Protein AF-A0A392QNB7-F1 (afdb_monomer_lite)

pLDDT: mean 87.17, std 13.32, range [35.12, 97.62]

Secondary structure (DSSP, 8-state):
--SSBS---S------TT------SS----S-S--B--HHHHHTT-S-TTB--B---EEEEE---EEEE-TTS-EEEE--EEEESS-----

Organism: NCBI:txid97028

Radius of gyration: 19.06 Å; chains: 1; bounding box: 58×28×48 Å

InterPro domains:
  IPR012340 Nucleic acid-binding, OB-fold [G3DSA:2.40.50.140] (28-91)

Structure (mmCIF, N/CA/C/O backbone):
data_AF-A0A392QNB7-F1
#
_entry.id   AF-A0A392QNB7-F1
#
loop_
_atom_site.group_PDB
_atom_site.id
_atom_site.type_symbol
_atom_site.label_atom_id
_atom_site.label_alt_id
_atom_site.label_comp_id
_atom_site.label_asym_id
_atom_site.label_entity_id
_atom_site.label_seq_id
_atom_site.pdbx_PDB_ins_code
_atom_site.Cartn_x
_atom_site.Cartn_y
_atom_site.Cartn_z
_atom_site.occupancy
_atom_site.B_iso_or_equiv
_atom_site.auth_seq_id
_atom_site.auth_comp_id
_atom_site.auth_asym_id
_atom_site.auth_atom_id
_atom_site.pdbx_PDB_model_num
ATOM 1 N N . GLY A 1 1 ? 14.389 -5.018 3.445 1.00 51.47 1 GLY A N 1
ATOM 2 C CA . GLY A 1 1 ? 13.177 -5.414 2.699 1.00 51.47 1 GLY A CA 1
ATOM 3 C C . GLY A 1 1 ? 12.015 -5.433 3.665 1.00 51.47 1 GLY A C 1
ATOM 4 O O . GLY A 1 1 ? 12.263 -5.688 4.835 1.00 51.47 1 GL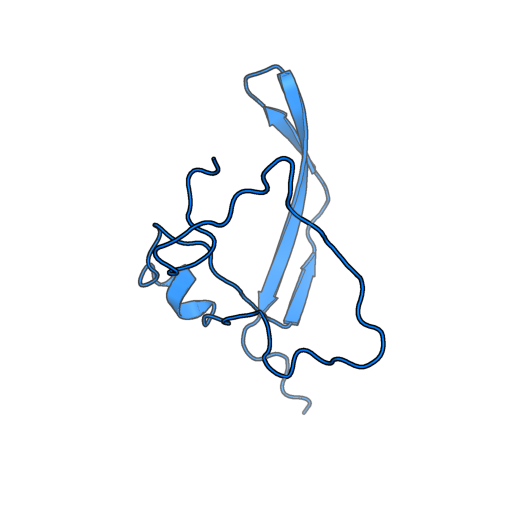Y A O 1
ATOM 5 N N . GLY A 1 2 ? 10.796 -5.124 3.217 1.00 60.72 2 GLY A N 1
ATOM 6 C CA . GLY A 1 2 ? 9.604 -5.324 4.049 1.00 60.72 2 GLY A CA 1
ATOM 7 C C . GLY A 1 2 ? 9.418 -6.807 4.383 1.00 60.72 2 GLY A C 1
ATOM 8 O O . GLY A 1 2 ? 9.872 -7.658 3.618 1.00 60.72 2 GLY A O 1
ATOM 9 N N . ALA A 1 3 ? 8.782 -7.102 5.519 1.00 79.12 3 ALA A N 1
ATOM 10 C CA . ALA A 1 3 ? 8.511 -8.475 5.953 1.00 79.12 3 ALA A CA 1
ATOM 11 C C . ALA A 1 3 ? 7.598 -9.245 4.975 1.00 79.12 3 ALA A C 1
ATOM 13 O O . ALA A 1 3 ? 7.660 -10.467 4.924 1.00 79.12 3 ALA A O 1
ATOM 14 N N . TYR A 1 4 ? 6.817 -8.528 4.159 1.00 82.25 4 TYR A N 1
ATOM 15 C CA . TYR A 1 4 ? 5.811 -9.084 3.252 1.00 82.25 4 TYR A CA 1
ATOM 16 C C . TYR A 1 4 ? 6.123 -8.794 1.780 1.00 82.25 4 TYR A C 1
ATOM 18 O O . TYR A 1 4 ? 6.756 -7.785 1.438 1.00 82.25 4 TYR A O 1
ATOM 26 N N . ARG A 1 5 ? 5.668 -9.676 0.883 1.00 85.50 5 ARG A N 1
ATOM 27 C CA . ARG A 1 5 ? 5.867 -9.546 -0.570 1.00 85.50 5 ARG A CA 1
ATOM 28 C C . ARG A 1 5 ? 4.736 -8.731 -1.205 1.00 85.50 5 ARG A C 1
ATOM 30 O O . ARG A 1 5 ? 3.571 -9.076 -1.084 1.00 85.50 5 ARG A O 1
ATOM 37 N N . THR A 1 6 ? 5.079 -7.687 -1.958 1.00 85.12 6 THR A N 1
ATOM 38 C CA . THR A 1 6 ? 4.106 -6.844 -2.689 1.00 85.12 6 THR A CA 1
ATOM 39 C C . THR A 1 6 ? 3.590 -7.484 -3.982 1.00 85.12 6 THR A C 1
ATOM 41 O O . THR A 1 6 ? 2.601 -7.036 -4.542 1.00 85.12 6 THR A O 1
ATOM 44 N N . THR A 1 7 ? 4.279 -8.502 -4.506 1.00 85.50 7 THR A N 1
ATOM 45 C CA . THR A 1 7 ? 3.907 -9.184 -5.750 1.00 85.50 7 THR A CA 1
ATOM 46 C C . THR A 1 7 ? 4.318 -10.653 -5.711 1.00 85.50 7 THR A C 1
ATOM 48 O O . THR A 1 7 ? 5.340 -11.017 -5.116 1.00 85.50 7 THR A O 1
ATOM 51 N N . ARG A 1 8 ? 3.534 -11.496 -6.393 1.00 87.12 8 ARG A N 1
ATOM 52 C CA . ARG A 1 8 ? 3.844 -12.913 -6.634 1.00 87.12 8 ARG A CA 1
ATOM 53 C C . ARG A 1 8 ? 4.933 -13.115 -7.690 1.00 87.12 8 ARG A C 1
ATOM 55 O O . ARG A 1 8 ? 5.412 -14.233 -7.856 1.00 87.12 8 ARG A O 1
ATOM 62 N N . HIS A 1 9 ? 5.354 -12.053 -8.382 1.00 89.06 9 HIS A N 1
ATOM 63 C CA . HIS A 1 9 ? 6.409 -12.149 -9.383 1.00 89.06 9 HIS A CA 1
ATOM 64 C C . HIS A 1 9 ? 7.705 -12.725 -8.764 1.00 89.06 9 HIS A C 1
ATOM 66 O O . HIS A 1 9 ? 8.119 -12.290 -7.681 1.00 89.06 9 HIS A O 1
ATOM 72 N N . PRO A 1 10 ? 8.355 -13.711 -9.414 1.00 89.44 10 PRO A N 1
ATOM 73 C CA . PRO A 1 10 ? 9.513 -14.403 -8.843 1.00 89.44 10 PRO A CA 1
ATOM 74 C C . PRO A 1 10 ? 10.789 -13.551 -8.837 1.00 89.44 10 PRO A C 1
ATOM 76 O O . PRO A 1 10 ? 11.709 -13.831 -8.073 1.00 89.44 10 PRO A O 1
ATOM 79 N N . TYR A 1 11 ? 10.840 -12.494 -9.653 1.00 90.31 11 TYR A N 1
ATOM 80 C CA . TYR A 1 11 ? 12.011 -11.627 -9.793 1.00 90.31 11 TYR A CA 1
ATOM 81 C C . TYR A 1 11 ? 11.760 -10.213 -9.277 1.00 90.31 11 TYR A C 1
ATOM 83 O O . TYR A 1 11 ? 10.642 -9.699 -9.356 1.00 90.31 11 TYR A O 1
ATOM 91 N N . LYS A 1 12 ? 12.839 -9.569 -8.827 1.00 89.19 12 LYS A N 1
ATOM 92 C CA . LYS A 1 12 ? 12.902 -8.141 -8.501 1.00 89.19 12 LYS A CA 1
ATOM 93 C C . LYS A 1 12 ? 13.909 -7.472 -9.428 1.00 89.19 12 LYS A C 1
ATOM 95 O O . LYS A 1 12 ? 15.009 -7.990 -9.610 1.00 89.19 12 LYS A O 1
ATOM 100 N N . LEU A 1 13 ? 13.538 -6.327 -9.991 1.00 91.56 13 LEU A N 1
ATOM 101 C CA . LEU A 1 13 ? 14.459 -5.493 -10.754 1.00 91.56 13 LEU A CA 1
ATOM 102 C C . LEU A 1 13 ? 15.160 -4.532 -9.795 1.00 91.56 13 LEU A C 1
ATOM 104 O O . LEU A 1 13 ? 14.504 -3.837 -9.025 1.00 91.56 13 LEU A O 1
ATOM 108 N N . ASN A 1 14 ? 16.487 -4.501 -9.855 1.00 93.38 14 ASN A N 1
ATOM 109 C CA . ASN A 1 14 ? 17.302 -3.527 -9.140 1.00 93.38 14 ASN A CA 1
ATOM 110 C C . ASN A 1 14 ? 17.947 -2.611 -10.169 1.00 93.38 14 ASN A C 1
ATOM 112 O O . ASN A 1 14 ? 18.525 -3.097 -11.143 1.00 93.38 14 ASN A O 1
ATOM 116 N N . PHE A 1 15 ? 17.854 -1.303 -9.956 1.00 96.38 15 PHE A N 1
ATOM 117 C CA . PHE A 1 15 ? 18.544 -0.357 -10.821 1.00 96.38 15 PHE A CA 1
ATOM 118 C C . PHE A 1 15 ? 20.051 -0.481 -10.622 1.00 96.38 15 PHE A C 1
ATOM 120 O O . PHE A 1 15 ? 20.537 -0.653 -9.505 1.00 96.38 15 PHE A O 1
ATOM 127 N N . GLN A 1 16 ? 20.772 -0.418 -11.731 1.00 97.19 16 GLN A N 1
ATOM 128 C CA . GLN A 1 16 ? 22.226 -0.442 -11.790 1.00 97.19 16 GLN A CA 1
ATOM 129 C C . GLN A 1 16 ? 22.714 0.891 -12.353 1.00 97.19 16 GLN A C 1
ATOM 131 O O . GLN A 1 16 ? 21.920 1.680 -12.862 1.00 97.19 16 GLN A O 1
ATOM 136 N N . PHE A 1 17 ? 24.024 1.133 -12.313 1.00 96.00 17 PHE A N 1
ATOM 137 C CA . PHE A 1 17 ? 24.616 2.380 -12.811 1.00 96.00 17 PHE A CA 1
ATOM 138 C C . PHE A 1 17 ? 24.176 2.746 -14.247 1.00 96.00 17 PHE A C 1
ATOM 140 O O . PHE A 1 17 ? 23.997 3.917 -14.553 1.00 96.00 17 PHE A O 1
ATOM 147 N N . GLY A 1 18 ? 23.947 1.752 -15.114 1.00 96.94 18 GLY A N 1
ATOM 148 C CA . GLY A 1 18 ? 23.487 1.955 -16.495 1.00 96.94 18 GLY A CA 1
ATOM 149 C C . GLY A 1 18 ? 21.967 1.956 -16.702 1.00 96.94 18 GLY A C 1
ATOM 150 O O . GLY A 1 18 ? 21.519 1.967 -17.846 1.00 96.94 18 GLY A O 1
ATOM 151 N N . SER A 1 19 ? 21.155 1.880 -15.645 1.00 97.62 19 SER A N 1
ATOM 152 C CA . SER A 1 19 ? 19.696 1.910 -15.778 1.00 97.62 19 SER A CA 1
ATOM 153 C C . SER A 1 19 ? 19.217 3.307 -16.174 1.00 97.62 19 SER A C 1
ATOM 155 O O . SER A 1 19 ? 19.514 4.288 -15.498 1.00 97.62 19 SER A O 1
ATOM 157 N N . LEU A 1 20 ? 18.433 3.389 -17.251 1.00 96.88 20 LEU A N 1
ATOM 158 C CA . LEU A 1 20 ? 17.827 4.629 -17.734 1.00 96.88 20 LEU A CA 1
ATOM 159 C C . LEU A 1 20 ? 16.314 4.596 -17.505 1.00 96.88 20 LEU A C 1
ATOM 161 O O . LEU A 1 20 ? 15.660 3.588 -17.768 1.00 96.88 20 LEU A O 1
ATOM 165 N N . VAL A 1 21 ? 15.760 5.712 -17.033 1.00 95.88 21 VAL A N 1
ATOM 166 C CA . VAL A 1 21 ? 14.319 5.900 -16.821 1.00 95.88 21 VAL A CA 1
ATOM 167 C C . VAL A 1 21 ? 13.874 7.095 -17.647 1.00 95.88 21 VAL A C 1
ATOM 169 O O . VAL A 1 21 ? 14.397 8.194 -17.482 1.00 95.88 21 VAL A O 1
ATOM 172 N N . GLN A 1 22 ? 12.890 6.889 -18.519 1.00 95.62 22 GLN A N 1
ATOM 173 C CA . GLN A 1 22 ? 12.322 7.941 -19.353 1.00 95.62 22 GLN A CA 1
ATOM 174 C C . GLN A 1 22 ? 10.801 7.938 -19.230 1.00 95.62 22 GLN A C 1
ATOM 176 O O . GLN A 1 22 ? 10.157 6.897 -19.351 1.00 95.62 22 GLN A O 1
ATOM 181 N N . ARG A 1 23 ? 10.218 9.119 -19.013 1.00 92.38 23 ARG A N 1
ATOM 182 C CA . ARG A 1 23 ? 8.765 9.293 -19.051 1.00 92.38 23 ARG A CA 1
ATOM 183 C C . ARG A 1 23 ? 8.281 9.200 -20.497 1.00 92.38 23 ARG A C 1
ATOM 185 O O . ARG A 1 23 ? 8.749 9.952 -21.349 1.00 92.38 23 ARG A O 1
ATOM 192 N N . LEU A 1 24 ? 7.312 8.326 -20.745 1.00 92.81 24 LEU A N 1
ATOM 193 C CA . LEU A 1 24 ? 6.585 8.259 -22.011 1.00 92.81 24 LEU A CA 1
ATOM 194 C C . LEU A 1 24 ? 5.300 9.087 -21.890 1.00 92.81 24 LEU A C 1
ATOM 196 O O . LEU A 1 24 ? 4.589 8.982 -20.892 1.00 92.81 24 LEU A O 1
ATOM 200 N N . THR A 1 25 ? 5.026 9.949 -22.870 1.00 90.81 25 THR A N 1
ATOM 201 C CA . THR A 1 25 ? 3.854 10.850 -22.874 1.00 90.81 25 THR A CA 1
ATOM 202 C C . THR A 1 25 ? 2.673 10.304 -23.673 1.00 90.81 25 THR A C 1
ATOM 204 O O . THR A 1 25 ? 1.575 10.836 -23.572 1.00 90.81 25 THR A O 1
ATOM 207 N N . ASN A 1 26 ? 2.891 9.249 -24.452 1.00 91.06 26 ASN A N 1
ATOM 208 C CA . ASN A 1 26 ? 1.940 8.657 -25.391 1.00 91.06 26 ASN A CA 1
ATOM 2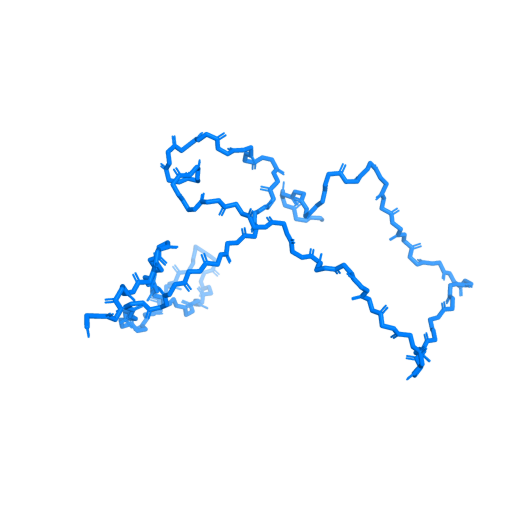09 C C . ASN A 1 26 ? 1.729 7.156 -25.131 1.00 91.06 26 ASN A C 1
ATOM 211 O O . ASN A 1 26 ? 1.514 6.385 -26.064 1.00 91.06 26 ASN A O 1
ATOM 215 N N . PHE A 1 27 ? 1.848 6.735 -23.874 1.00 88.94 27 PHE A N 1
ATOM 216 C CA . PHE A 1 27 ? 1.655 5.350 -23.470 1.00 88.94 27 PHE A CA 1
ATOM 217 C C . PHE A 1 27 ? 0.722 5.285 -22.265 1.00 88.94 27 PHE A C 1
ATOM 219 O O . PHE A 1 27 ? 0.967 5.945 -21.255 1.00 88.94 27 PHE A O 1
ATOM 226 N N . GLU A 1 28 ? -0.315 4.459 -22.369 1.00 86.19 28 GLU A N 1
ATOM 227 C CA . GLU A 1 28 ? -1.258 4.188 -21.289 1.00 86.19 28 GLU A CA 1
ATOM 228 C C . GLU A 1 28 ? -1.071 2.764 -20.768 1.00 86.19 28 GLU A C 1
ATOM 230 O O . GLU A 1 28 ? -0.920 1.800 -21.524 1.00 86.19 28 GLU A O 1
ATOM 235 N N . ILE A 1 29 ? -1.088 2.622 -19.444 1.00 84.69 29 ILE A N 1
ATOM 236 C CA . ILE A 1 29 ? -1.076 1.313 -18.801 1.00 84.69 29 ILE A CA 1
ATOM 237 C C . ILE A 1 29 ? -2.508 0.772 -18.846 1.00 84.69 29 ILE A C 1
ATOM 239 O O . ILE A 1 29 ? -3.345 1.129 -18.026 1.00 84.69 29 ILE A O 1
ATOM 243 N N . ASN A 1 30 ? -2.778 -0.121 -19.799 1.00 80.62 30 ASN A N 1
ATOM 244 C CA . ASN A 1 30 ? -4.117 -0.681 -20.040 1.00 80.62 30 ASN A CA 1
ATOM 245 C C . ASN A 1 30 ? -4.589 -1.705 -18.991 1.00 80.62 30 ASN A C 1
ATOM 247 O O . ASN A 1 30 ? -5.689 -2.242 -19.096 1.00 80.62 30 ASN A O 1
ATOM 251 N N . LYS A 1 31 ? -3.754 -2.030 -18.001 1.00 81.69 31 LYS A N 1
ATOM 252 C CA . LYS A 1 31 ? -4.084 -2.982 -16.940 1.00 81.69 31 LYS A CA 1
ATOM 253 C C . LYS A 1 31 ? -4.071 -2.256 -15.605 1.00 81.69 31 LYS A C 1
ATOM 255 O O . LYS A 1 31 ? -3.068 -1.631 -15.269 1.00 81.69 31 LYS A O 1
ATOM 260 N N . SER A 1 32 ? -5.155 -2.388 -14.838 1.00 79.12 32 SER A N 1
ATOM 261 C CA . SER A 1 32 ? -5.159 -1.936 -13.446 1.00 79.12 32 SER A CA 1
ATOM 262 C C . SER A 1 32 ? -3.945 -2.533 -12.724 1.00 79.12 32 SER A C 1
ATOM 264 O O . SER A 1 32 ? -3.727 -3.747 -12.820 1.00 79.12 32 SER A O 1
ATOM 266 N N . PRO A 1 33 ? -3.137 -1.718 -12.027 1.00 81.44 33 PRO A N 1
ATOM 267 C CA . PRO A 1 33 ? -2.023 -2.235 -11.245 1.00 81.44 33 PRO A CA 1
ATOM 268 C C . PRO A 1 33 ? -2.502 -3.007 -10.006 1.00 81.44 33 PRO A C 1
ATOM 270 O O . PRO A 1 33 ? -1.698 -3.719 -9.413 1.00 81.44 33 PRO A O 1
ATOM 273 N N . PHE A 1 34 ? -3.782 -2.877 -9.638 1.00 86.31 34 PHE A N 1
ATOM 274 C CA . PHE A 1 34 ? -4.367 -3.488 -8.449 1.00 86.31 34 PHE A CA 1
ATOM 275 C C . PHE A 1 34 ? -4.962 -4.865 -8.729 1.00 86.31 34 PHE A C 1
ATOM 277 O O . PHE A 1 34 ? -5.601 -5.091 -9.763 1.00 86.31 34 PHE A O 1
ATOM 284 N N . LEU A 1 35 ? -4.807 -5.759 -7.757 1.00 87.50 35 LEU A N 1
ATOM 285 C CA . LEU A 1 35 ? -5.446 -7.070 -7.703 1.00 87.50 35 LEU A CA 1
ATOM 286 C C . LEU A 1 35 ? -6.335 -7.128 -6.461 1.00 87.50 35 LEU A C 1
ATOM 288 O O . LEU A 1 35 ? -5.912 -7.601 -5.408 1.00 87.50 35 LEU A O 1
ATOM 292 N N . PHE A 1 36 ? -7.559 -6.612 -6.590 1.00 88.81 36 PHE A N 1
ATOM 293 C CA . PHE A 1 36 ? -8.472 -6.512 -5.458 1.00 88.81 36 PHE A CA 1
ATOM 294 C C . PHE A 1 36 ? -8.887 -7.880 -4.921 1.00 88.81 36 PHE A C 1
ATOM 296 O O . PHE A 1 36 ? -9.292 -8.766 -5.675 1.00 88.81 36 PHE A O 1
ATOM 303 N N . VAL A 1 37 ? -8.820 -8.005 -3.600 1.00 88.69 37 VAL A N 1
ATOM 304 C CA . VAL A 1 37 ? -9.255 -9.170 -2.830 1.00 88.69 37 VAL A CA 1
ATOM 305 C C . VAL A 1 37 ? -10.519 -8.791 -2.055 1.00 88.69 37 VAL A C 1
ATOM 307 O O . VAL A 1 37 ? -10.562 -7.704 -1.467 1.00 88.69 37 VAL A O 1
ATOM 310 N N . PRO A 1 38 ? -11.552 -9.651 -2.011 1.00 89.06 38 PRO A N 1
ATOM 311 C CA . PRO A 1 38 ? -12.715 -9.411 -1.167 1.00 89.06 38 PRO A CA 1
ATOM 312 C C . PRO A 1 38 ? -12.317 -9.279 0.308 1.00 89.06 38 PRO A C 1
ATOM 314 O O . PRO A 1 38 ? -11.635 -10.144 0.857 1.00 89.06 38 PRO A O 1
ATOM 317 N N . ILE A 1 39 ? -12.807 -8.237 0.987 1.00 90.44 39 ILE A N 1
ATOM 318 C CA . ILE A 1 39 ? -12.534 -8.005 2.419 1.00 90.44 39 ILE A CA 1
ATOM 319 C C . ILE A 1 39 ? -12.900 -9.241 3.263 1.00 90.44 39 ILE A C 1
ATOM 321 O O . ILE A 1 39 ? -12.191 -9.583 4.208 1.00 90.44 39 ILE A O 1
ATOM 325 N N . SER A 1 40 ? -13.959 -9.965 2.887 1.00 87.62 40 SER A N 1
ATOM 326 C CA . SER A 1 40 ? -14.384 -11.200 3.556 1.00 87.62 40 SER A CA 1
ATOM 327 C C . SER A 1 40 ? -13.334 -12.314 3.532 1.00 87.62 40 SER A C 1
ATOM 329 O O . SER A 1 40 ? -13.250 -13.071 4.494 1.00 87.62 40 SER A O 1
ATOM 331 N N . GLU A 1 41 ? -12.515 -12.418 2.480 1.00 86.88 41 GLU A N 1
ATOM 332 C CA . GLU A 1 41 ? -11.445 -13.427 2.401 1.00 86.88 41 GLU A CA 1
ATOM 333 C C . GLU A 1 41 ? -10.280 -13.107 3.348 1.00 86.88 41 GLU A C 1
ATOM 335 O O . GLU A 1 41 ? -9.600 -14.015 3.835 1.00 86.88 41 GLU A O 1
ATOM 340 N N . ILE A 1 42 ? -10.070 -11.821 3.640 1.00 89.12 42 ILE A N 1
ATOM 341 C CA . ILE A 1 42 ? -9.052 -11.347 4.582 1.00 89.12 42 ILE A CA 1
ATOM 342 C C . ILE A 1 42 ? -9.546 -11.546 6.015 1.00 89.12 42 ILE A C 1
ATOM 344 O O . ILE A 1 42 ? -8.862 -12.170 6.824 1.00 89.12 42 ILE A O 1
ATOM 348 N N . VAL A 1 43 ? -10.756 -11.067 6.321 1.00 88.62 43 VAL A N 1
ATOM 349 C CA . VAL A 1 43 ? -11.363 -11.190 7.658 1.00 88.62 43 VAL A CA 1
ATOM 350 C C . VAL A 1 43 ? -11.604 -12.657 8.027 1.00 88.62 43 VAL A C 1
ATOM 352 O O . VAL A 1 43 ? -11.435 -13.035 9.183 1.00 88.62 43 VAL A O 1
ATOM 355 N N . GLY A 1 44 ? -11.939 -13.500 7.046 1.00 87.50 44 GLY A N 1
ATOM 356 C CA . GLY A 1 44 ? -12.095 -14.944 7.226 1.00 87.50 44 GLY A CA 1
ATOM 357 C C . GLY A 1 44 ? -10.785 -15.711 7.439 1.00 87.50 44 GLY A C 1
ATOM 358 O O . GLY A 1 44 ? -10.831 -16.917 7.671 1.00 87.50 44 GLY A O 1
ATOM 359 N N . GLY A 1 45 ? -9.623 -15.052 7.350 1.00 86.69 45 GLY A N 1
ATOM 360 C CA . GLY A 1 45 ? -8.309 -15.680 7.534 1.00 86.69 45 GLY A CA 1
ATOM 361 C C . GLY A 1 45 ? -7.891 -16.622 6.401 1.00 86.69 45 GLY A C 1
ATOM 362 O O . GLY A 1 45 ? -6.924 -17.362 6.543 1.00 86.69 45 GLY A O 1
ATOM 363 N N . SER A 1 46 ? -8.613 -16.611 5.280 1.00 83.81 46 SER A N 1
ATOM 364 C CA . SER A 1 46 ? -8.332 -17.451 4.110 1.00 83.81 46 SER A CA 1
ATOM 365 C C . SER A 1 46 ? -7.252 -16.881 3.185 1.00 83.81 46 SER A C 1
ATOM 367 O O . SER A 1 46 ? -6.794 -17.581 2.283 1.00 83.81 46 SER A O 1
ATOM 369 N N . TYR A 1 47 ? -6.850 -15.622 3.383 1.00 86.75 47 TYR A N 1
ATOM 370 C CA . TYR A 1 47 ? -5.846 -14.974 2.545 1.00 86.75 47 TYR A CA 1
ATOM 371 C C . TYR A 1 47 ? -4.408 -15.358 2.929 1.00 86.75 47 TYR A C 1
ATOM 373 O O . TYR A 1 47 ? -4.063 -15.504 4.099 1.00 86.75 47 TYR A O 1
ATOM 381 N N . ASP A 1 48 ? -3.558 -15.474 1.911 1.00 87.81 48 ASP A N 1
ATOM 382 C CA . ASP A 1 48 ? -2.132 -15.778 2.013 1.00 87.81 48 ASP A CA 1
ATOM 383 C C . ASP A 1 48 ? -1.359 -14.618 2.670 1.00 87.81 48 ASP A C 1
ATOM 385 O O . ASP A 1 48 ? -1.076 -13.597 2.038 1.00 87.81 48 ASP A O 1
ATOM 389 N N . THR A 1 49 ? -1.015 -14.778 3.950 1.00 87.50 49 THR A N 1
ATOM 390 C CA . THR A 1 49 ? -0.387 -13.734 4.774 1.00 87.50 49 THR A CA 1
ATOM 391 C C . THR A 1 49 ? 1.079 -13.454 4.434 1.00 87.50 49 THR A C 1
ATOM 393 O O . THR A 1 49 ? 1.660 -12.529 5.000 1.00 87.50 49 THR A O 1
ATOM 396 N N . ASP A 1 50 ? 1.690 -14.203 3.511 1.00 89.56 50 ASP A N 1
ATOM 397 C CA . ASP A 1 50 ? 3.052 -13.921 3.032 1.00 89.56 50 ASP A CA 1
ATOM 398 C C . ASP A 1 50 ? 3.091 -12.725 2.059 1.00 89.56 50 ASP A C 1
ATOM 400 O O . ASP A 1 50 ? 4.157 -12.143 1.791 1.00 89.56 50 ASP A O 1
ATOM 404 N N . TYR A 1 51 ? 1.930 -12.339 1.520 1.00 89.19 51 TYR A N 1
ATOM 405 C CA . TYR A 1 51 ? 1.782 -11.282 0.526 1.00 89.19 51 TYR A CA 1
ATOM 406 C C . TYR A 1 51 ? 0.896 -10.148 1.038 1.00 89.19 51 TYR A C 1
ATOM 408 O O . TYR A 1 51 ? -0.027 -10.345 1.823 1.00 89.19 51 TYR A O 1
ATOM 416 N N . LEU A 1 52 ? 1.157 -8.937 0.547 1.00 91.12 52 LEU A N 1
ATOM 417 C CA . LEU A 1 52 ? 0.216 -7.831 0.707 1.00 91.12 52 LEU A CA 1
ATOM 418 C C . LEU A 1 52 ? -1.050 -8.086 -0.130 1.00 91.12 52 LEU A C 1
ATOM 420 O O . LEU A 1 52 ? -1.038 -8.883 -1.073 1.00 91.12 52 LEU A O 1
ATOM 424 N N . CYS A 1 53 ? -2.139 -7.410 0.223 1.00 89.62 53 CYS A N 1
ATOM 425 C CA . CYS A 1 53 ? -3.399 -7.431 -0.514 1.00 89.62 53 CYS A CA 1
ATOM 426 C C . CYS A 1 53 ? -3.794 -6.012 -0.925 1.00 89.62 53 CYS A C 1
ATOM 428 O O . CYS A 1 53 ? -3.497 -5.049 -0.215 1.00 89.62 53 CYS A O 1
ATOM 430 N N . ASP A 1 54 ? -4.498 -5.910 -2.050 1.00 90.88 54 ASP A N 1
ATOM 431 C CA . ASP A 1 54 ? -5.200 -4.694 -2.436 1.00 90.88 54 ASP A CA 1
ATOM 432 C C . ASP A 1 54 ? -6.673 -4.864 -2.060 1.00 90.88 54 ASP A C 1
ATOM 434 O O . ASP A 1 54 ? -7.296 -5.871 -2.401 1.00 90.88 54 ASP A O 1
ATOM 438 N N . VAL A 1 55 ? -7.248 -3.880 -1.373 1.00 91.56 55 VAL A N 1
ATOM 439 C CA . VAL A 1 55 ? -8.675 -3.856 -1.029 1.00 91.56 55 VAL A CA 1
ATOM 440 C C . VAL A 1 55 ? -9.309 -2.573 -1.531 1.00 91.56 55 VAL A C 1
ATOM 442 O O . VAL A 1 55 ? -8.662 -1.529 -1.615 1.00 91.56 55 VAL A O 1
ATOM 445 N N . ILE A 1 56 ? -10.593 -2.657 -1.851 1.00 91.12 56 ILE A N 1
ATOM 446 C CA . ILE A 1 56 ? -11.432 -1.512 -2.177 1.00 91.12 56 ILE A CA 1
ATOM 447 C C . ILE A 1 56 ? -12.778 -1.692 -1.483 1.00 91.12 56 ILE A C 1
ATOM 449 O O . ILE A 1 56 ? -13.267 -2.812 -1.343 1.00 91.12 56 ILE A O 1
ATOM 453 N N . GLY A 1 57 ? -13.349 -0.590 -1.016 1.00 90.81 57 GLY A N 1
ATOM 454 C CA . GLY A 1 57 ? -14.632 -0.566 -0.330 1.00 90.81 57 GLY A CA 1
ATOM 455 C C . GLY A 1 57 ? -15.112 0.866 -0.146 1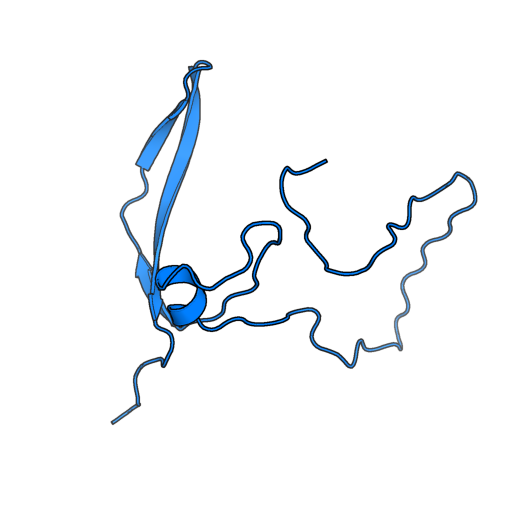.00 90.81 57 GLY A C 1
ATOM 456 O O . GLY A 1 57 ? -14.359 1.821 -0.368 1.00 90.81 57 GLY A O 1
ATOM 457 N N . LEU A 1 58 ? -16.371 1.014 0.248 1.00 92.44 58 LEU A N 1
ATOM 458 C CA . LEU A 1 58 ? -16.947 2.307 0.584 1.00 92.44 58 LEU A CA 1
ATOM 459 C C . LEU A 1 58 ? -16.472 2.728 1.977 1.00 92.44 58 LEU A C 1
ATOM 461 O O . LEU A 1 58 ? -16.599 1.956 2.921 1.00 92.44 58 LEU A O 1
ATOM 465 N N . LEU A 1 59 ? -15.957 3.952 2.115 1.00 93.62 59 LEU A N 1
ATOM 466 C CA . LEU A 1 59 ? -15.660 4.532 3.424 1.00 93.62 59 LEU A CA 1
ATOM 467 C C . LEU A 1 59 ? -16.972 4.850 4.152 1.00 93.62 59 LEU A C 1
ATOM 469 O O . LEU A 1 59 ? -17.679 5.777 3.759 1.00 93.62 59 LEU A O 1
ATOM 473 N N . THR A 1 60 ? -17.281 4.103 5.207 1.00 94.94 60 THR A N 1
ATOM 474 C CA . THR A 1 60 ? -18.532 4.244 5.977 1.00 94.94 60 THR A CA 1
ATOM 475 C C . THR A 1 60 ? -18.328 4.882 7.345 1.00 94.94 60 THR A C 1
ATOM 477 O O . THR A 1 60 ? -19.268 5.427 7.921 1.00 94.94 60 THR A O 1
ATOM 480 N N . GLY A 1 61 ? -17.092 4.887 7.844 1.00 95.44 61 GLY A N 1
ATOM 481 C CA . GLY A 1 61 ? -16.768 5.401 9.166 1.00 95.44 61 GLY A CA 1
ATOM 482 C C . GLY A 1 61 ? -15.333 5.898 9.262 1.00 95.44 61 GLY A C 1
ATOM 483 O O . GLY A 1 61 ? -14.414 5.351 8.651 1.00 95.44 61 GLY A O 1
ATOM 484 N N . VAL A 1 62 ? -15.141 6.946 10.061 1.00 96.44 62 VAL A N 1
ATOM 485 C CA . VAL A 1 62 ? -13.824 7.466 10.439 1.00 96.44 62 VAL A CA 1
ATOM 486 C C . VAL A 1 62 ? -13.817 7.658 11.949 1.00 96.44 62 VAL A C 1
ATOM 488 O O . VAL A 1 62 ? -14.705 8.298 12.513 1.00 96.44 62 VAL A O 1
ATOM 491 N N . GLY A 1 63 ? -12.828 7.070 12.607 1.00 95.62 63 GLY A N 1
ATOM 492 C CA . GLY A 1 63 ? -12.615 7.194 14.036 1.00 95.62 63 GLY A CA 1
ATOM 493 C C . GLY A 1 63 ? -12.026 8.547 14.427 1.00 95.62 63 GLY A C 1
ATOM 494 O O . GLY A 1 63 ? -11.680 9.392 13.604 1.00 95.62 63 GLY A O 1
ATOM 495 N N . GLN A 1 64 ? -11.885 8.746 15.734 1.00 96.44 64 GLN A N 1
ATOM 496 C CA . GLN A 1 64 ? -11.122 9.871 16.259 1.00 96.44 64 GLN A CA 1
ATOM 497 C C . GLN A 1 64 ? -9.621 9.599 16.090 1.00 96.44 64 GLN A C 1
ATOM 499 O O . GLN A 1 64 ? -9.156 8.509 16.434 1.00 96.44 64 GLN A O 1
ATOM 504 N N . GLU A 1 65 ? -8.868 10.599 15.624 1.00 96.62 65 GLU A N 1
ATOM 505 C CA . GLU A 1 65 ? -7.403 10.548 15.603 1.00 96.62 65 GLU A CA 1
ATOM 506 C C . GLU A 1 65 ? -6.853 10.368 17.026 1.00 96.62 65 GLU A C 1
ATOM 508 O O . GLU A 1 65 ? -7.320 10.986 17.987 1.00 96.62 65 GLU A O 1
ATOM 513 N N . ARG A 1 66 ? -5.856 9.495 17.157 1.00 95.88 66 ARG A N 1
ATOM 514 C CA . ARG A 1 66 ? -5.157 9.187 18.405 1.00 95.88 66 ARG A CA 1
ATOM 515 C C . ARG A 1 66 ? -3.658 9.213 18.167 1.00 95.88 66 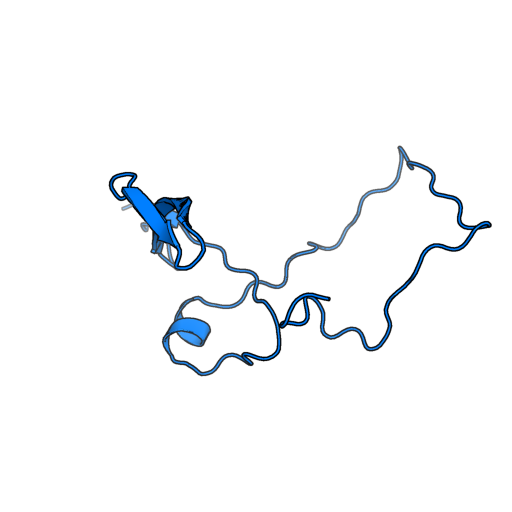ARG A C 1
ATOM 517 O O . ARG A 1 66 ? -3.192 9.028 17.048 1.00 95.88 66 ARG A O 1
ATOM 524 N N . GLU A 1 67 ? -2.900 9.362 19.240 1.00 97.06 67 GLU A N 1
ATOM 525 C CA . GLU A 1 67 ? -1.455 9.174 19.229 1.00 97.06 67 GLU A CA 1
ATOM 526 C C . GLU A 1 67 ? -1.090 7.946 20.062 1.00 97.06 67 GLU A C 1
ATOM 528 O O . GLU A 1 67 ? -1.630 7.734 21.148 1.00 97.06 67 GLU A O 1
ATOM 533 N N . ILE A 1 68 ? -0.186 7.120 19.537 1.00 95.62 68 ILE A N 1
ATOM 534 C CA . ILE A 1 68 ? 0.350 5.943 20.220 1.00 95.62 68 ILE A CA 1
ATOM 535 C C . ILE A 1 68 ? 1.837 6.165 20.454 1.00 95.62 68 ILE A C 1
ATOM 537 O O . ILE A 1 68 ? 2.576 6.466 19.517 1.00 95.62 68 ILE A O 1
ATOM 541 N N . THR A 1 69 ? 2.286 5.973 21.692 1.00 96.25 69 THR A N 1
ATOM 542 C CA . THR A 1 69 ? 3.712 5.939 22.025 1.00 96.25 69 THR A CA 1
ATOM 543 C C . THR A 1 69 ? 4.248 4.519 21.848 1.00 96.25 69 THR A C 1
ATOM 545 O O . THR A 1 69 ? 3.805 3.581 22.510 1.00 96.25 69 THR A O 1
ATOM 548 N N . ASN A 1 70 ? 5.208 4.361 20.944 1.00 94.44 70 ASN A N 1
ATOM 549 C CA . ASN A 1 70 ? 5.902 3.107 20.677 1.00 94.44 70 ASN A CA 1
ATOM 550 C C . ASN A 1 70 ? 6.914 2.789 21.789 1.00 94.44 70 ASN A C 1
ATOM 552 O O . ASN A 1 70 ? 7.385 3.673 22.503 1.00 94.44 70 ASN A O 1
ATOM 556 N N . GLN A 1 71 ? 7.340 1.526 21.877 1.00 94.56 71 GLN A N 1
ATOM 557 C CA . GLN A 1 71 ? 8.336 1.078 22.865 1.00 94.56 71 GLN A CA 1
ATOM 558 C C . GLN A 1 71 ? 9.677 1.829 22.778 1.00 94.56 71 GLN A C 1
ATOM 560 O O . GLN A 1 71 ? 10.393 1.932 23.768 1.00 94.56 71 GLN A O 1
ATOM 565 N N . ASN A 1 72 ? 10.015 2.375 21.608 1.00 95.31 72 ASN A N 1
ATOM 566 C CA . ASN A 1 72 ? 11.220 3.180 21.393 1.00 95.31 72 ASN A CA 1
ATOM 567 C C . ASN A 1 72 ? 11.049 4.670 21.768 1.00 95.31 72 ASN A C 1
ATOM 569 O O . ASN A 1 72 ? 11.928 5.471 21.461 1.00 95.31 72 ASN A O 1
ATOM 573 N N . GLY A 1 73 ? 9.915 5.059 22.362 1.00 95.38 73 GLY A N 1
ATOM 574 C CA . GLY A 1 73 ? 9.601 6.439 22.744 1.00 95.38 73 GLY A CA 1
ATOM 575 C C . GLY A 1 73 ? 9.117 7.339 21.602 1.00 95.38 73 GLY A C 1
ATOM 576 O O . GLY A 1 73 ? 8.780 8.492 21.850 1.00 95.38 73 GLY A O 1
ATOM 577 N N . SER A 1 74 ? 9.057 6.844 20.361 1.00 96.38 74 SER A N 1
ATOM 578 C CA . SER A 1 74 ? 8.465 7.598 19.248 1.00 96.38 74 SER A CA 1
ATOM 579 C C . SER A 1 74 ? 6.940 7.608 19.329 1.00 96.38 74 SER A C 1
ATOM 581 O O . SER A 1 74 ? 6.332 6.636 19.776 1.00 96.38 74 SER A O 1
ATOM 583 N N . THR A 1 75 ? 6.318 8.681 18.845 1.00 96.88 75 THR A N 1
ATOM 584 C CA . THR A 1 75 ? 4.859 8.785 18.747 1.00 96.88 75 THR A CA 1
ATOM 585 C C . THR A 1 75 ? 4.402 8.543 17.312 1.00 96.88 75 THR A C 1
ATOM 587 O O . THR A 1 75 ? 5.045 8.980 16.359 1.00 96.88 75 THR A O 1
ATOM 590 N N . THR A 1 76 ? 3.291 7.832 17.140 1.00 96.69 76 THR A N 1
ATOM 591 C CA . THR A 1 76 ? 2.656 7.574 15.843 1.00 96.69 76 THR A CA 1
ATOM 592 C C . THR A 1 76 ? 1.191 7.975 15.895 1.00 96.69 76 THR A C 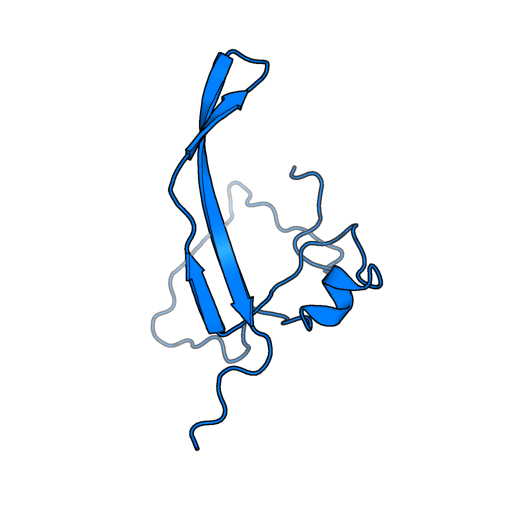1
ATOM 594 O O . THR A 1 76 ? 0.468 7.581 16.809 1.00 96.69 76 THR A O 1
ATOM 597 N N . LYS A 1 77 ? 0.747 8.748 14.902 1.00 96.38 77 LYS A N 1
ATOM 598 C CA . LYS A 1 77 ? -0.668 9.071 14.717 1.00 96.38 77 LYS A CA 1
ATOM 599 C C . LYS A 1 77 ? -1.416 7.853 14.192 1.00 96.38 77 LYS A C 1
ATOM 601 O O . LYS A 1 77 ? -0.966 7.208 13.247 1.00 96.38 77 LYS A O 1
ATOM 606 N N . LEU A 1 78 ? -2.564 7.568 14.787 1.00 95.81 78 LEU A N 1
ATOM 607 C CA . LEU A 1 78 ? -3.469 6.501 14.396 1.00 95.81 78 LEU A CA 1
ATOM 608 C C . LEU A 1 78 ? -4.843 7.089 14.100 1.00 95.81 78 LEU A C 1
ATOM 610 O O . LEU A 1 78 ? -5.402 7.826 14.909 1.00 95.81 78 LEU A O 1
ATOM 614 N N . ASN A 1 79 ? -5.410 6.688 12.968 1.00 96.00 79 ASN A N 1
ATOM 615 C CA . ASN A 1 79 ? -6.818 6.876 12.671 1.00 96.00 79 ASN A CA 1
ATOM 616 C C . ASN A 1 79 ? -7.412 5.537 12.223 1.00 96.00 79 ASN A C 1
ATOM 618 O O . ASN A 1 79 ? -6.779 4.801 11.466 1.00 96.00 79 ASN A O 1
ATOM 622 N N . VAL A 1 80 ? -8.603 5.216 12.720 1.00 95.56 80 VAL A N 1
ATOM 623 C CA . VAL A 1 80 ? -9.342 4.013 12.324 1.00 95.56 80 VAL A CA 1
ATOM 624 C C . VAL A 1 80 ? -10.314 4.407 11.223 1.00 95.56 80 VAL A C 1
ATOM 626 O O . VAL A 1 80 ? -10.995 5.419 11.349 1.00 95.56 80 VAL A O 1
ATOM 629 N N . ILE A 1 81 ? -10.397 3.612 10.163 1.00 95.81 81 ILE A N 1
ATOM 630 C CA . ILE A 1 81 ? -11.408 3.771 9.116 1.00 95.81 81 ILE A CA 1
ATOM 631 C C . ILE A 1 81 ? -12.215 2.484 8.982 1.00 95.81 81 ILE A C 1
ATOM 633 O O . ILE A 1 81 ? -11.695 1.398 9.241 1.00 95.81 81 ILE A O 1
ATOM 637 N N . GLU A 1 82 ? -13.467 2.620 8.569 1.00 94.69 82 GLU A N 1
ATOM 638 C CA . GLU A 1 82 ? -14.362 1.508 8.266 1.00 94.69 82 GLU A CA 1
ATOM 639 C C . GLU A 1 82 ? -14.625 1.455 6.761 1.00 94.69 82 GLU A C 1
ATOM 641 O O . GLU A 1 82 ? -14.933 2.478 6.142 1.00 94.69 82 GLU A O 1
ATOM 646 N N . LEU A 1 83 ? -14.457 0.265 6.181 1.00 93.25 83 LEU A N 1
ATOM 647 C CA . LEU A 1 83 ? -14.682 -0.001 4.765 1.00 93.25 83 LEU A CA 1
ATOM 648 C C . LEU A 1 83 ? -15.742 -1.088 4.607 1.00 93.25 83 LEU A C 1
ATOM 650 O O . LEU A 1 83 ? -15.587 -2.187 5.141 1.00 93.25 83 LEU A O 1
ATOM 654 N N . GLU A 1 84 ? -16.775 -0.805 3.821 1.00 89.12 84 GLU A N 1
ATOM 655 C CA . GLU A 1 84 ? -17.825 -1.762 3.478 1.00 89.12 84 GLU A CA 1
ATOM 656 C C . GLU A 1 84 ? -17.635 -2.310 2.057 1.00 89.12 84 GLU A C 1
ATOM 658 O O . GLU A 1 84 ? -17.294 -1.570 1.130 1.00 89.12 84 GLU A O 1
ATOM 663 N N . LYS A 1 85 ? -17.847 -3.622 1.884 1.00 74.06 85 LYS A N 1
ATOM 664 C CA . LYS A 1 85 ? -17.539 -4.337 0.633 1.00 74.06 85 LYS A CA 1
ATOM 665 C C . LYS A 1 85 ? -18.515 -4.042 -0.517 1.00 74.06 85 LYS A C 1
ATOM 667 O O . LYS A 1 85 ? -18.096 -4.104 -1.666 1.00 74.06 85 LYS A O 1
ATOM 672 N N . ASP A 1 86 ? -19.783 -3.748 -0.211 1.00 66.62 86 ASP A N 1
ATOM 673 C CA . ASP A 1 86 ? -20.865 -3.666 -1.211 1.00 66.62 86 ASP A CA 1
ATOM 674 C C . ASP A 1 86 ? -21.332 -2.229 -1.502 1.00 66.62 86 ASP A C 1
ATOM 676 O O . ASP A 1 86 ? -22.042 -2.000 -2.477 1.00 66.62 86 ASP A O 1
ATOM 680 N N . GLY A 1 87 ? -20.913 -1.244 -0.700 1.00 54.50 87 GLY A N 1
ATOM 681 C CA . GLY A 1 87 ? -21.531 0.084 -0.714 1.00 54.50 87 GLY A CA 1
ATOM 682 C C . GLY A 1 87 ? -23.029 0.045 -0.362 1.00 54.50 87 GLY A C 1
ATOM 683 O O . GLY A 1 87 ? -23.636 -1.016 -0.244 1.00 54.50 87 GLY A O 1
ATOM 684 N N . TYR A 1 88 ? -23.649 1.212 -0.176 1.00 42.75 88 TYR A N 1
ATOM 685 C CA . TYR A 1 88 ? -25.111 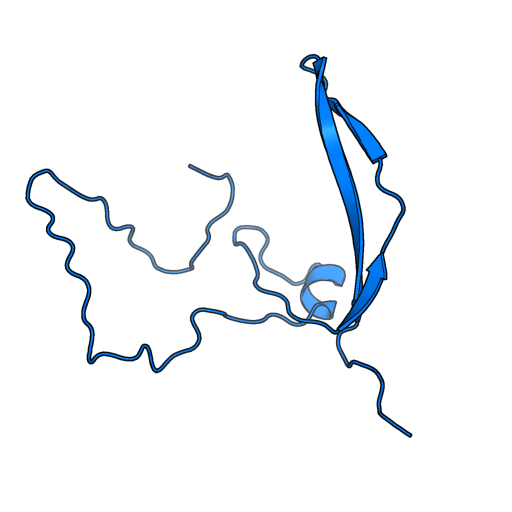1.282 -0.093 1.00 42.75 88 TYR A CA 1
ATOM 686 C C . TYR A 1 88 ? -25.705 1.012 -1.484 1.00 42.75 88 TYR A C 1
ATOM 688 O O . TYR A 1 88 ? -25.380 1.731 -2.433 1.00 42.75 88 TYR A O 1
ATOM 696 N N . GLU A 1 89 ? -26.620 0.043 -1.606 1.00 40.19 89 GLU A N 1
ATOM 697 C CA . GLU A 1 89 ? -27.620 0.097 -2.675 1.00 40.19 89 GLU A CA 1
ATOM 698 C C . GLU A 1 89 ? -28.407 1.401 -2.477 1.00 40.19 89 GLU A C 1
ATOM 700 O O . GLU A 1 89 ? -29.050 1.606 -1.445 1.00 40.19 89 GLU A O 1
ATOM 705 N N . LEU A 1 90 ? -28.304 2.324 -3.437 1.00 35.12 90 LEU A N 1
ATOM 706 C CA . LEU A 1 90 ? -29.215 3.461 -3.509 1.00 35.12 90 LEU A CA 1
ATOM 707 C C . LEU A 1 90 ? -30.621 2.895 -3.730 1.00 35.12 90 LEU A C 1
ATOM 709 O O . LEU A 1 90 ? -30.916 2.386 -4.811 1.00 35.12 90 LEU A O 1
ATOM 713 N N . ILE A 1 91 ? -31.438 2.959 -2.679 1.00 37.38 91 ILE A N 1
ATOM 714 C CA . ILE A 1 91 ? -32.890 2.758 -2.731 1.00 37.38 91 ILE A CA 1
ATOM 715 C C . ILE A 1 91 ? -33.516 3.852 -3.600 1.00 37.38 91 ILE A C 1
ATOM 717 O O . ILE A 1 91 ? -33.096 5.025 -3.447 1.00 37.38 91 ILE A O 1
#

Foldseek 3Di:
DDQAAADPDPDDDDDDPPDDDDDDPPDDDPDDPADEDQPCCVVVVVDDPRHDHDHDFDFPDKADWDWDQDPVRDIDIDIDTDGDRPPDPPD

Sequence (91 aa):
GGAYRTTRHPYKLNFQFGSLVQRLTNFEINKSPFLFVPISEIVGGSYDTDYLCDVIGLLTGVGQEREITNQNGSTTKLNVIELEKDGYELI